Protein AF-A0A9D5EM36-F1 (afdb_monomer)

Sequence (100 aa):
MARRPPKNRLSELTPEQQAEAQRIQTALLATAADDIREHAELLASKDDSNTFGATEFTVRDIVHHIGAKAVQTALEGRKKTRLANVTGSEVADSMGFGSI

Foldseek 3Di:
DDPDPDPPPVVDDDPVSVVLVVQLVVQLCVVLVVLVVVLVVLCVPDDPVPCDDPSVVVNVVSVVVSVVSSVVSSVVVVVVVVVVVVVVVVVVVVPDPDDD

Structure (mmCIF, N/CA/C/O backbone):
data_AF-A0A9D5EM36-F1
#
_entry.id   AF-A0A9D5EM36-F1
#
loop_
_atom_site.group_PDB
_atom_site.id
_atom_site.type_symbol
_atom_site.label_atom_id
_atom_site.label_alt_id
_atom_site.label_comp_id
_atom_site.label_asym_id
_atom_site.label_entity_id
_atom_site.label_seq_id
_atom_site.pdbx_PDB_ins_code
_atom_site.Cartn_x
_atom_site.Cartn_y
_atom_site.Cartn_z
_atom_site.occupancy
_atom_site.B_iso_or_equiv
_atom_site.auth_seq_id
_atom_site.auth_comp_id
_atom_site.auth_asym_id
_atom_site.auth_atom_id
_atom_site.pdbx_PDB_model_num
ATOM 1 N N . MET A 1 1 ? -8.109 32.646 -9.143 1.00 44.47 1 MET A N 1
ATOM 2 C CA . MET A 1 1 ? -7.189 31.665 -8.524 1.00 44.47 1 MET A CA 1
ATOM 3 C C . MET A 1 1 ? -7.904 31.003 -7.353 1.00 44.47 1 MET A C 1
ATOM 5 O O . MET A 1 1 ? -8.109 31.655 -6.338 1.00 44.47 1 MET A O 1
ATOM 9 N N . ALA A 1 2 ? -8.382 29.764 -7.505 1.00 51.81 2 ALA A N 1
ATOM 10 C CA . ALA A 1 2 ? -9.043 29.049 -6.412 1.00 51.81 2 ALA A CA 1
ATOM 11 C C . ALA A 1 2 ? -7.997 28.626 -5.370 1.00 51.81 2 ALA A C 1
ATOM 13 O O . ALA A 1 2 ? -6.984 28.017 -5.718 1.00 51.81 2 ALA A O 1
ATOM 14 N N . ARG A 1 3 ? -8.221 28.973 -4.096 1.00 57.91 3 ARG A N 1
ATOM 15 C CA . ARG A 1 3 ? -7.388 28.522 -2.975 1.00 57.91 3 ARG A CA 1
ATOM 16 C C . ARG A 1 3 ? -7.377 26.992 -2.961 1.00 57.91 3 ARG A C 1
ATOM 18 O O . ARG A 1 3 ? -8.408 26.371 -2.722 1.00 57.91 3 ARG A O 1
ATOM 25 N N . ARG A 1 4 ? -6.213 26.388 -3.214 1.00 59.69 4 ARG A N 1
ATOM 26 C CA . ARG A 1 4 ? -5.985 24.958 -2.977 1.00 59.69 4 ARG A CA 1
ATOM 27 C C . ARG A 1 4 ? -6.325 24.686 -1.504 1.00 59.69 4 ARG A C 1
ATOM 29 O O . ARG A 1 4 ? -5.742 25.355 -0.650 1.00 59.69 4 ARG A O 1
ATOM 36 N N . PRO A 1 5 ? -7.259 23.775 -1.182 1.00 52.06 5 PRO A N 1
ATOM 37 C CA . PRO A 1 5 ? -7.551 23.459 0.210 1.00 52.06 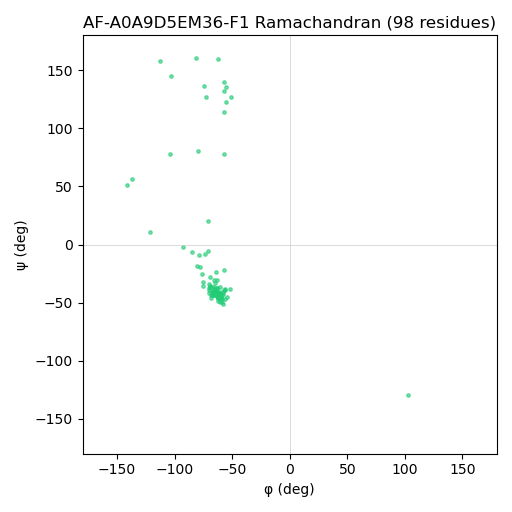5 PRO A CA 1
ATOM 38 C C . PRO A 1 5 ? -6.257 22.984 0.894 1.00 52.06 5 PRO A C 1
ATOM 40 O O . PRO A 1 5 ? -5.459 22.289 0.249 1.00 52.06 5 PRO A O 1
ATOM 43 N N . PRO A 1 6 ? -6.000 23.389 2.152 1.00 52.16 6 PRO A N 1
ATOM 44 C CA . PRO A 1 6 ? -4.756 23.073 2.840 1.00 52.16 6 PRO A CA 1
ATOM 45 C C . PRO A 1 6 ? -4.528 21.560 2.848 1.00 52.16 6 PRO A C 1
ATOM 47 O O . PRO A 1 6 ? -5.436 20.769 3.104 1.00 52.16 6 PRO A O 1
ATOM 50 N N . LYS A 1 7 ? -3.288 21.164 2.550 1.00 54.62 7 LYS A N 1
ATOM 51 C CA . LYS A 1 7 ? -2.838 19.779 2.336 1.00 54.62 7 LYS A CA 1
ATOM 52 C C . LYS A 1 7 ? -2.803 18.941 3.631 1.00 54.62 7 LYS A C 1
ATOM 54 O O . LYS A 1 7 ? -2.098 17.944 3.668 1.00 54.62 7 LYS A O 1
ATOM 59 N N . ASN A 1 8 ? -3.531 19.342 4.679 1.00 52.53 8 ASN A N 1
ATOM 60 C CA . ASN A 1 8 ? -3.385 18.784 6.022 1.00 52.53 8 ASN A CA 1
ATOM 61 C C . ASN A 1 8 ? -4.718 18.600 6.777 1.00 52.53 8 ASN A C 1
ATOM 63 O O . ASN A 1 8 ? -4.865 19.009 7.923 1.00 52.53 8 ASN A O 1
ATOM 67 N N . ARG A 1 9 ? -5.704 17.938 6.154 1.00 52.03 9 ARG A N 1
ATOM 68 C CA . ARG A 1 9 ? -6.891 17.428 6.882 1.00 52.03 9 ARG A CA 1
ATOM 69 C C . ARG A 1 9 ? -6.583 16.232 7.800 1.00 52.03 9 ARG A C 1
ATOM 71 O O . ARG A 1 9 ? -7.465 15.790 8.517 1.00 52.03 9 ARG A O 1
ATOM 78 N N . LEU A 1 10 ? -5.356 15.708 7.763 1.00 54.91 10 LEU A N 1
ATOM 79 C CA . LEU A 1 10 ? -4.879 14.632 8.642 1.00 54.91 10 LEU A CA 1
ATOM 80 C C . LEU A 1 10 ? -4.360 15.153 9.996 1.00 54.91 10 LEU A C 1
ATOM 82 O O . LEU A 1 10 ? -4.040 14.349 10.861 1.00 54.91 10 LEU A O 1
ATOM 86 N N . SER A 1 11 ? -4.260 16.475 10.183 1.00 55.91 11 SER A N 1
ATOM 87 C CA . SER A 1 11 ? -3.636 17.084 11.373 1.00 55.91 11 SER A CA 1
ATOM 88 C C . SER A 1 11 ? -4.473 17.003 12.648 1.00 55.91 11 SER A C 1
ATOM 90 O O . SER A 1 11 ? -3.979 17.376 13.704 1.00 55.91 11 SER A O 1
ATOM 92 N N . GLU A 1 12 ? -5.727 16.561 12.566 1.00 73.12 12 GLU A N 1
ATOM 93 C CA . GLU A 1 12 ? -6.653 16.547 13.702 1.00 73.12 12 GLU A CA 1
ATOM 94 C C . GLU A 1 12 ? -7.429 15.225 13.739 1.00 73.12 12 GLU A C 1
ATOM 96 O O . GLU A 1 12 ? -8.655 15.197 13.678 1.00 73.12 12 GLU A O 1
ATOM 101 N N . LEU A 1 13 ? -6.712 14.098 13.778 1.00 83.44 13 LEU A N 1
ATOM 102 C CA . LEU A 1 13 ? -7.340 12.828 14.145 1.00 83.44 13 LEU A CA 1
ATOM 103 C C . LEU A 1 13 ? -7.600 12.816 15.655 1.00 83.44 13 LEU A C 1
ATOM 105 O O . LEU A 1 13 ? -6.728 13.197 16.440 1.00 83.44 13 LEU A O 1
ATOM 109 N N . THR A 1 14 ? -8.783 12.355 16.073 1.00 89.94 14 THR A N 1
ATOM 110 C CA . THR A 1 14 ? -9.024 12.055 17.495 1.00 89.94 14 THR A CA 1
ATOM 111 C C . THR A 1 14 ? -8.079 10.938 17.959 1.00 89.94 14 THR A C 1
ATOM 113 O O . THR A 1 14 ? -7.585 10.173 17.121 1.00 89.94 14 THR A O 1
ATOM 116 N N . PRO A 1 15 ? -7.830 10.779 19.271 1.00 90.00 15 PRO A N 1
ATOM 117 C CA . PRO A 1 15 ? -6.999 9.684 19.777 1.00 90.00 15 PRO A CA 1
ATOM 118 C C . PRO A 1 15 ? -7.434 8.300 19.266 1.00 90.00 15 PRO A C 1
ATOM 120 O O . PRO A 1 15 ? -6.598 7.477 18.896 1.00 90.00 15 PRO A O 1
ATOM 123 N N . GLU A 1 16 ? -8.740 8.063 19.154 1.00 87.69 16 GLU A N 1
ATOM 124 C CA . GLU A 1 16 ? -9.315 6.814 18.651 1.00 87.69 16 GLU A CA 1
ATOM 125 C C . GLU A 1 16 ? -9.069 6.646 17.149 1.00 87.69 16 GLU A C 1
ATOM 127 O O . GLU A 1 16 ? -8.717 5.559 16.689 1.00 87.69 16 GLU A O 1
ATOM 132 N N . GLN A 1 17 ? -9.212 7.722 16.371 1.00 88.69 17 GLN A N 1
ATOM 133 C CA . GLN A 1 17 ? -8.908 7.706 14.940 1.00 88.69 17 GLN A CA 1
ATOM 134 C C . GLN 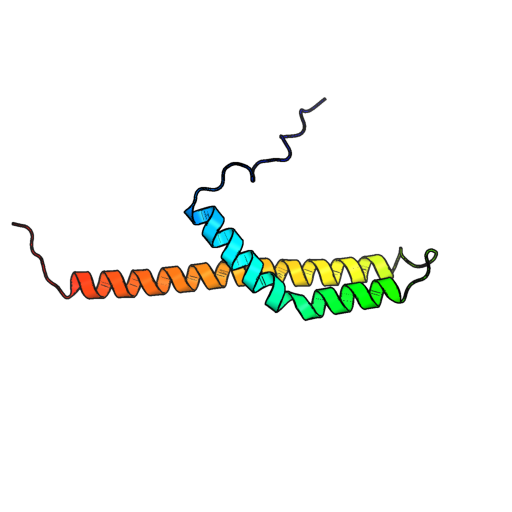A 1 17 ? -7.414 7.484 14.686 1.00 88.69 17 GLN A C 1
ATOM 136 O O . GLN A 1 17 ? -7.056 6.782 13.743 1.00 88.69 17 GLN A O 1
ATOM 141 N N . GLN A 1 18 ? -6.548 8.038 15.536 1.00 91.94 18 GLN A N 1
ATOM 142 C CA . GLN A 1 18 ? -5.106 7.832 15.468 1.00 91.94 18 GLN A CA 1
ATOM 143 C C . GLN A 1 18 ? -4.735 6.377 15.787 1.00 91.94 18 GLN A C 1
ATOM 145 O O . GLN A 1 18 ? -3.933 5.779 15.070 1.00 91.94 18 GLN A O 1
ATOM 150 N N . ALA A 1 19 ? -5.343 5.787 16.820 1.00 90.81 19 ALA A N 1
ATOM 151 C CA . ALA A 1 19 ? -5.151 4.379 17.162 1.00 90.81 19 ALA A CA 1
ATOM 152 C C . ALA A 1 19 ? -5.625 3.449 16.031 1.00 90.81 19 ALA A C 1
ATOM 154 O O . ALA A 1 19 ? -4.933 2.499 15.660 1.00 90.81 19 ALA A O 1
ATOM 155 N N . GLU A 1 20 ? -6.771 3.755 15.421 1.00 90.31 20 GLU A N 1
ATOM 156 C CA . GLU A 1 20 ? -7.283 3.004 14.275 1.00 90.31 20 GLU A CA 1
ATOM 157 C C . GLU A 1 20 ? -6.391 3.163 13.036 1.00 90.31 20 GLU A C 1
ATOM 159 O O . GLU A 1 20 ? -6.121 2.181 12.343 1.00 90.31 20 GLU A O 1
ATOM 164 N N . ALA A 1 21 ? -5.873 4.366 12.774 1.00 92.94 21 ALA A N 1
ATOM 165 C CA . ALA A 1 21 ? -4.926 4.604 11.689 1.00 92.94 21 ALA A CA 1
ATOM 166 C C . ALA A 1 21 ? -3.639 3.784 11.869 1.00 92.94 21 ALA A C 1
ATOM 168 O O . ALA A 1 21 ? -3.176 3.169 10.909 1.00 92.94 21 ALA A O 1
ATOM 169 N N . GLN A 1 22 ? -3.102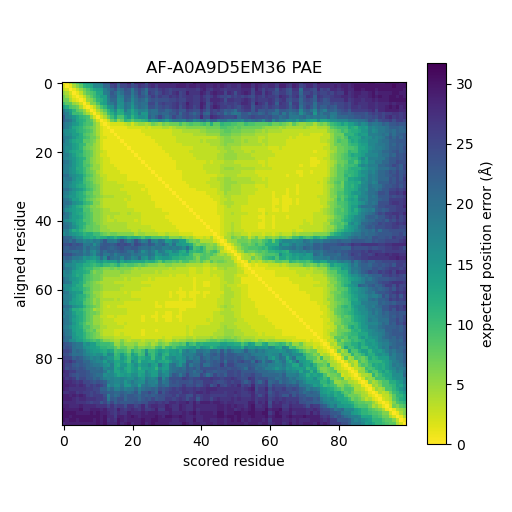 3.707 13.092 1.00 93.94 22 GLN A N 1
ATOM 170 C CA . GLN A 1 22 ? -1.941 2.867 13.411 1.00 93.94 22 GLN A CA 1
ATOM 171 C C . GLN A 1 22 ? -2.244 1.382 13.192 1.00 93.94 22 GLN A C 1
ATOM 173 O O . GLN A 1 22 ? -1.478 0.691 12.524 1.00 93.94 22 GLN A O 1
ATOM 178 N N . ARG A 1 23 ? -3.395 0.894 13.672 1.00 94.12 23 ARG A N 1
ATOM 179 C CA . ARG A 1 23 ? -3.820 -0.497 13.455 1.00 94.12 23 ARG A CA 1
ATOM 180 C C . ARG A 1 23 ? -3.928 -0.829 11.964 1.00 94.12 23 ARG A C 1
ATOM 182 O O . ARG A 1 23 ? -3.437 -1.873 11.533 1.00 94.12 23 ARG A O 1
ATOM 189 N N . ILE A 1 24 ? -4.569 0.046 11.182 1.00 94.44 24 ILE A N 1
ATOM 190 C CA . ILE A 1 24 ? -4.702 -0.116 9.728 1.00 94.44 24 ILE A CA 1
ATOM 191 C C . ILE A 1 24 ? -3.323 -0.120 9.073 1.00 94.44 24 ILE A C 1
ATOM 193 O O . ILE A 1 24 ? -3.058 -1.000 8.262 1.00 94.44 24 ILE A O 1
ATOM 197 N N . GLN A 1 25 ? -2.440 0.813 9.436 1.00 95.38 25 GLN A N 1
ATOM 198 C CA . GLN A 1 25 ? -1.089 0.894 8.885 1.00 95.38 25 GLN A CA 1
ATOM 199 C C . GLN A 1 25 ? -0.303 -0.398 9.131 1.00 95.38 25 GLN A C 1
ATOM 201 O O . GLN A 1 25 ? 0.254 -0.954 8.188 1.00 95.38 25 GLN A O 1
ATOM 206 N N . THR A 1 26 ? -0.281 -0.900 10.369 1.00 96.00 26 THR A N 1
ATOM 207 C CA . THR A 1 26 ? 0.438 -2.135 10.713 1.00 96.0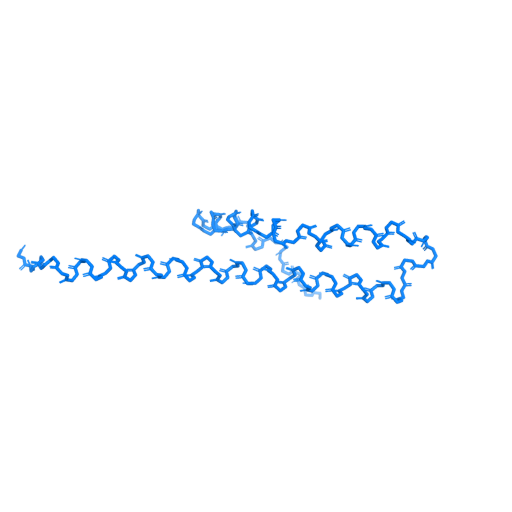0 26 THR A CA 1
ATOM 208 C C . THR A 1 26 ? -0.079 -3.330 9.913 1.00 96.00 26 THR A C 1
ATOM 210 O O . THR A 1 26 ? 0.714 -4.079 9.346 1.00 96.00 26 THR A O 1
ATOM 213 N N . ALA A 1 27 ? -1.400 -3.499 9.823 1.00 94.06 27 ALA A N 1
ATOM 214 C CA . ALA A 1 27 ? -1.996 -4.601 9.070 1.00 94.06 27 ALA A CA 1
ATOM 215 C C . ALA A 1 27 ? -1.799 -4.453 7.548 1.00 94.06 27 ALA A C 1
ATOM 217 O O . ALA A 1 27 ? -1.539 -5.438 6.854 1.00 94.06 27 ALA A O 1
ATOM 218 N N . LEU A 1 28 ? -1.861 -3.228 7.023 1.00 95.31 28 LEU A N 1
ATOM 219 C CA . LEU A 1 28 ? -1.631 -2.961 5.607 1.00 95.31 28 LEU A CA 1
ATOM 220 C C . LEU A 1 28 ? -0.185 -3.260 5.205 1.00 95.31 28 LEU A C 1
ATOM 222 O O . LEU A 1 28 ? 0.029 -3.895 4.181 1.00 95.31 28 LEU A O 1
ATOM 226 N N . LEU A 1 29 ? 0.802 -2.865 6.015 1.00 94.62 29 LEU A N 1
ATOM 227 C CA . LEU A 1 29 ? 2.211 -3.170 5.738 1.00 94.62 29 LEU A CA 1
ATOM 228 C C . LEU A 1 29 ? 2.458 -4.678 5.621 1.00 94.62 29 LEU A C 1
ATOM 230 O O . LEU A 1 29 ? 3.179 -5.105 4.725 1.00 94.62 29 LEU A O 1
ATOM 234 N N . ALA A 1 30 ? 1.833 -5.483 6.484 1.00 94.19 30 ALA A N 1
ATOM 235 C CA . ALA A 1 30 ? 1.951 -6.936 6.419 1.00 94.19 30 ALA A CA 1
ATOM 236 C C . ALA A 1 30 ? 1.273 -7.521 5.167 1.00 94.19 30 ALA A C 1
ATOM 238 O O . ALA A 1 30 ? 1.856 -8.347 4.474 1.00 94.19 30 ALA A O 1
ATOM 239 N N . THR A 1 31 ? 0.051 -7.083 4.852 1.00 94.31 31 THR A N 1
ATOM 240 C CA . THR A 1 31 ? -0.737 -7.633 3.730 1.00 94.31 31 THR A CA 1
ATOM 241 C C . THR A 1 31 ? -0.268 -7.159 2.351 1.00 94.31 31 THR A C 1
ATOM 243 O O . THR A 1 31 ? -0.473 -7.858 1.355 1.00 94.31 31 THR A O 1
ATOM 246 N N . ALA A 1 32 ? 0.367 -5.988 2.276 1.00 97.06 32 ALA A N 1
ATOM 247 C CA . ALA A 1 32 ? 0.916 -5.410 1.051 1.00 97.06 32 ALA A CA 1
ATOM 248 C C . ALA A 1 32 ? 2.397 -5.755 0.819 1.00 97.06 32 ALA A C 1
ATOM 250 O O . ALA A 1 32 ? 2.948 -5.342 -0.197 1.00 97.06 32 ALA A O 1
ATOM 251 N N . ALA A 1 33 ? 3.054 -6.488 1.728 1.00 97.00 33 ALA A N 1
ATOM 252 C CA . ALA A 1 33 ? 4.494 -6.749 1.660 1.00 97.00 33 ALA A CA 1
ATOM 253 C C . ALA A 1 33 ? 4.931 -7.372 0.322 1.00 97.00 33 ALA A C 1
ATOM 255 O O . ALA A 1 33 ? 5.896 -6.907 -0.285 1.00 97.00 33 ALA A O 1
ATOM 256 N N . ASP A 1 34 ? 4.188 -8.369 -0.166 1.00 97.38 34 ASP A N 1
ATOM 257 C CA . ASP A 1 34 ? 4.480 -9.019 -1.448 1.00 97.38 34 ASP A CA 1
ATOM 258 C C . ASP A 1 34 ? 4.271 -8.086 -2.644 1.00 97.38 34 ASP A C 1
ATOM 260 O O . ASP A 1 34 ? 5.118 -8.055 -3.533 1.00 97.38 34 ASP A O 1
ATOM 264 N N . ASP A 1 35 ? 3.210 -7.272 -2.638 1.00 97.19 35 ASP A N 1
ATOM 265 C CA . ASP A 1 35 ? 2.950 -6.310 -3.717 1.00 97.19 35 ASP A CA 1
ATOM 266 C C . ASP A 1 35 ? 4.043 -5.236 -3.765 1.00 97.19 35 ASP A C 1
ATOM 268 O O . ASP A 1 35 ? 4.482 -4.826 -4.833 1.00 97.19 35 ASP A O 1
ATOM 272 N N . ILE A 1 36 ? 4.497 -4.768 -2.597 1.00 96.81 36 ILE A N 1
ATOM 273 C CA . ILE A 1 36 ? 5.578 -3.782 -2.487 1.00 96.81 36 ILE A CA 1
ATOM 274 C C . ILE A 1 36 ? 6.886 -4.378 -3.010 1.00 96.81 36 ILE A C 1
ATOM 276 O O . ILE A 1 36 ? 7.630 -3.694 -3.714 1.00 96.81 36 ILE A O 1
ATOM 280 N N . ARG A 1 37 ? 7.162 -5.650 -2.694 1.00 97.19 37 ARG A N 1
ATOM 281 C CA . ARG A 1 37 ? 8.326 -6.366 -3.220 1.00 97.19 37 ARG A CA 1
ATOM 282 C C . ARG A 1 37 ? 8.248 -6.496 -4.742 1.00 97.19 37 ARG A C 1
ATOM 284 O O . ARG A 1 37 ? 9.207 -6.128 -5.413 1.00 97.19 37 ARG A O 1
ATOM 291 N N . GLU A 1 38 ? 7.114 -6.935 -5.281 1.00 95.81 38 GLU A N 1
ATOM 292 C CA . GLU A 1 38 ? 6.881 -7.025 -6.729 1.00 95.81 38 GLU A CA 1
ATOM 293 C C . GLU A 1 38 ? 7.053 -5.662 -7.411 1.00 95.81 38 GLU A C 1
ATOM 295 O O . GLU A 1 38 ? 7.716 -5.552 -8.441 1.00 95.81 38 GLU A O 1
ATOM 300 N N . HIS A 1 39 ? 6.527 -4.597 -6.803 1.00 94.50 39 HIS A N 1
ATOM 301 C CA . HIS A 1 39 ? 6.685 -3.233 -7.296 1.00 94.50 39 HIS A CA 1
ATOM 302 C C . HIS A 1 39 ? 8.157 -2.816 -7.383 1.00 94.50 39 HIS A C 1
ATOM 304 O O . HIS A 1 39 ? 8.590 -2.229 -8.376 1.00 94.50 39 HIS A O 1
ATOM 310 N N . ALA A 1 40 ? 8.932 -3.116 -6.339 1.00 95.25 40 ALA A N 1
ATOM 311 C CA . ALA A 1 40 ? 10.350 -2.795 -6.279 1.00 95.25 40 ALA A CA 1
ATOM 312 C C . ALA A 1 40 ? 11.159 -3.602 -7.304 1.00 95.25 40 ALA A C 1
ATOM 314 O O . ALA A 1 40 ? 11.993 -3.032 -8.004 1.00 95.25 40 ALA A O 1
ATOM 315 N N . GLU A 1 41 ? 10.886 -4.903 -7.434 1.00 94.88 41 GLU A N 1
ATOM 316 C CA . GLU A 1 41 ? 11.514 -5.784 -8.425 1.00 94.88 41 GLU A CA 1
ATOM 317 C C . GLU A 1 41 ? 11.198 -5.330 -9.858 1.00 94.88 41 GLU A C 1
ATOM 319 O O . GLU A 1 41 ? 12.100 -5.244 -10.695 1.00 94.88 41 GLU A O 1
ATOM 324 N N . LEU A 1 42 ? 9.941 -4.960 -10.132 1.00 92.44 42 LEU A N 1
ATOM 325 C CA . LEU A 1 42 ? 9.520 -4.424 -11.424 1.00 92.44 42 LEU A CA 1
ATOM 326 C C . LEU A 1 42 ? 10.322 -3.176 -11.786 1.00 92.44 42 LEU A C 1
ATOM 328 O O . LEU A 1 42 ? 10.868 -3.116 -12.887 1.00 92.44 42 LEU A O 1
ATOM 332 N N . LEU A 1 43 ? 10.410 -2.203 -10.878 1.00 91.31 43 LEU A N 1
ATOM 333 C CA . LEU A 1 43 ? 11.134 -0.956 -11.125 1.00 91.31 43 LEU A CA 1
ATOM 334 C C . LEU A 1 43 ? 12.643 -1.183 -11.259 1.00 91.31 43 LEU A C 1
ATOM 336 O O . LEU A 1 43 ? 13.256 -0.623 -12.162 1.00 91.31 43 LEU A O 1
ATOM 340 N N . ALA A 1 44 ? 13.231 -2.050 -10.432 1.00 92.19 44 ALA A N 1
ATOM 341 C CA . ALA A 1 44 ? 14.647 -2.406 -10.526 1.00 92.19 44 ALA A CA 1
ATOM 342 C C . ALA A 1 44 ? 14.999 -3.133 -11.837 1.00 92.19 44 ALA A C 1
ATOM 344 O O . ALA A 1 44 ? 16.150 -3.106 -12.266 1.00 92.19 44 ALA A O 1
ATOM 345 N N . SER A 1 45 ? 14.020 -3.779 -12.482 1.00 89.44 45 SER A N 1
ATOM 346 C CA . SER A 1 45 ? 14.210 -4.467 -13.765 1.00 89.44 45 SER A CA 1
ATOM 347 C C . SER A 1 45 ? 14.234 -3.540 -14.986 1.00 89.44 45 SER A C 1
ATOM 349 O O . SER A 1 45 ? 14.489 -4.021 -16.092 1.00 89.44 45 SER A O 1
ATOM 351 N N . LYS A 1 46 ? 13.910 -2.247 -14.834 1.00 86.31 46 LYS A N 1
ATOM 352 C CA . LYS A 1 46 ? 13.843 -1.293 -15.952 1.00 86.31 46 LYS A CA 1
ATOM 353 C C . LYS A 1 46 ? 15.066 -0.390 -15.992 1.00 86.31 46 LYS A C 1
ATOM 355 O O . LYS A 1 46 ? 15.603 0.004 -14.964 1.00 86.31 46 LYS A O 1
ATOM 360 N N . ASP A 1 47 ? 15.480 -0.062 -17.210 1.00 75.81 47 ASP A N 1
ATOM 361 C CA . ASP A 1 47 ? 16.389 1.048 -17.476 1.00 75.81 47 ASP A CA 1
ATOM 362 C C . ASP A 1 47 ? 15.619 2.383 -17.498 1.00 75.81 47 ASP A C 1
ATOM 364 O O . ASP A 1 47 ? 14.404 2.409 -17.715 1.00 75.81 47 ASP A O 1
ATOM 368 N N . ASP A 1 48 ? 16.333 3.500 -17.322 1.00 68.00 48 ASP A N 1
ATOM 369 C CA . ASP A 1 48 ? 15.748 4.851 -17.304 1.00 68.00 48 ASP A CA 1
ATOM 370 C C . ASP A 1 48 ? 14.967 5.201 -18.589 1.00 68.00 48 ASP A C 1
ATOM 372 O O . ASP A 1 48 ? 14.085 6.063 -18.567 1.00 68.00 48 ASP A O 1
ATOM 376 N N . SER A 1 49 ? 15.255 4.524 -19.708 1.00 69.50 49 SER A N 1
ATOM 377 C CA . SER A 1 49 ? 14.574 4.695 -20.998 1.00 69.50 49 SER A CA 1
ATOM 378 C C . SER A 1 49 ? 13.232 3.957 -21.121 1.00 69.50 49 SER A C 1
ATOM 380 O O . SER A 1 49 ? 12.428 4.340 -21.970 1.00 69.50 49 SER A O 1
ATOM 382 N N . ASN A 1 50 ? 12.959 2.953 -20.279 1.00 66.88 50 ASN A N 1
ATOM 383 C CA . ASN A 1 50 ? 11.769 2.086 -20.330 1.00 66.88 50 ASN A CA 1
ATOM 384 C C . ASN A 1 50 ? 10.920 2.119 -19.041 1.00 66.88 50 ASN A C 1
ATOM 386 O O . ASN A 1 50 ? 9.999 1.310 -18.857 1.00 66.88 50 ASN A O 1
ATOM 390 N N . THR A 1 51 ? 11.209 3.058 -18.139 1.00 67.00 51 THR A N 1
ATOM 391 C CA . THR A 1 51 ? 10.452 3.277 -16.894 1.00 67.00 51 THR A CA 1
ATOM 392 C C . THR A 1 51 ? 9.001 3.690 -17.153 1.00 67.00 51 THR A C 1
ATOM 394 O O . THR A 1 51 ? 8.106 3.351 -16.379 1.00 67.00 51 THR A O 1
ATOM 397 N N . PHE A 1 52 ? 8.744 4.385 -18.263 1.00 71.25 52 PHE A N 1
ATOM 398 C CA . PHE A 1 52 ? 7.423 4.899 -18.629 1.00 71.25 52 PHE A CA 1
ATOM 399 C C . PHE A 1 52 ? 6.863 4.191 -19.870 1.00 71.25 52 PHE A C 1
ATOM 401 O O . PHE A 1 52 ? 7.601 3.601 -20.655 1.00 71.25 52 PHE A O 1
ATOM 408 N N . GLY A 1 53 ? 5.539 4.223 -20.046 1.00 82.56 53 GLY A N 1
ATOM 409 C CA . GLY A 1 53 ? 4.838 3.443 -21.072 1.00 82.56 53 GLY A CA 1
ATOM 410 C C . GLY A 1 53 ? 4.148 2.222 -20.466 1.00 82.56 53 GLY A C 1
ATOM 411 O O . GLY A 1 53 ? 3.427 2.353 -19.482 1.00 82.56 53 GLY A O 1
ATOM 412 N 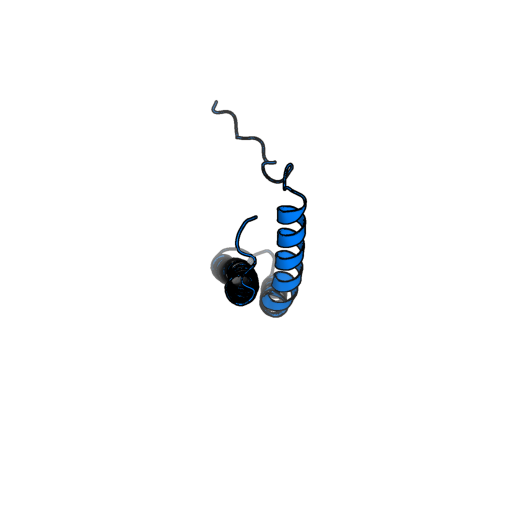N . ALA A 1 54 ? 4.355 1.029 -21.028 1.00 83.06 54 ALA A N 1
ATOM 413 C CA . ALA A 1 54 ? 3.706 -0.196 -20.540 1.00 83.06 54 ALA A CA 1
ATOM 414 C C . ALA A 1 54 ? 3.988 -0.468 -19.048 1.00 83.06 54 ALA A C 1
ATOM 416 O O . ALA A 1 54 ? 3.075 -0.823 -18.305 1.00 83.06 54 ALA A O 1
ATOM 417 N N . THR A 1 55 ? 5.221 -0.211 -18.598 1.00 87.75 55 THR A N 1
ATOM 418 C CA . THR A 1 55 ? 5.639 -0.337 -17.193 1.00 87.75 55 THR A CA 1
ATOM 419 C C . THR A 1 55 ? 4.775 0.508 -16.249 1.00 87.75 55 THR A C 1
ATOM 421 O O . THR A 1 55 ? 4.440 0.054 -15.157 1.00 87.75 55 THR A O 1
ATOM 424 N N . GLU A 1 56 ? 4.364 1.713 -16.659 1.00 89.94 56 GLU A N 1
ATOM 425 C CA . GLU A 1 56 ? 3.562 2.610 -15.818 1.00 89.94 56 GLU A CA 1
ATOM 426 C C . GLU A 1 56 ? 2.191 2.006 -15.489 1.00 89.94 56 GLU A C 1
ATOM 428 O O . GLU A 1 56 ? 1.697 2.154 -14.371 1.00 89.94 56 GLU A O 1
ATOM 433 N N . PHE A 1 57 ? 1.574 1.306 -16.442 1.00 91.44 57 PHE A N 1
ATOM 434 C CA . PHE A 1 57 ? 0.290 0.650 -16.209 1.00 91.44 57 PHE A CA 1
ATOM 435 C C . PHE A 1 57 ? 0.429 -0.491 -15.203 1.00 91.44 57 PHE A C 1
ATOM 437 O O . PHE A 1 57 ? -0.355 -0.557 -14.264 1.00 91.44 57 PHE A O 1
ATOM 444 N N . THR A 1 58 ? 1.490 -1.296 -15.303 1.00 92.81 58 THR A N 1
ATOM 445 C CA . THR A 1 58 ? 1.774 -2.348 -14.316 1.00 92.81 58 THR A CA 1
ATOM 446 C C . THR A 1 58 ? 2.039 -1.768 -12.922 1.00 92.81 58 THR A C 1
ATOM 448 O O . THR A 1 58 ? 1.493 -2.247 -11.933 1.00 92.81 58 THR A O 1
ATOM 451 N N . VAL A 1 59 ? 2.808 -0.678 -12.832 1.00 93.62 59 VAL A N 1
ATOM 452 C CA . VAL A 1 59 ? 3.021 0.076 -11.582 1.00 93.62 59 VAL A CA 1
ATOM 453 C C . VAL A 1 59 ? 1.682 0.524 -10.985 1.00 93.62 59 VAL A C 1
ATOM 455 O O . VAL A 1 59 ? 1.445 0.339 -9.789 1.00 93.62 59 VAL A O 1
ATOM 458 N N . ARG A 1 60 ? 0.785 1.087 -11.804 1.00 94.69 60 ARG A N 1
ATOM 459 C CA . ARG A 1 60 ? -0.549 1.523 -11.362 1.00 94.69 60 ARG A CA 1
ATOM 460 C C . ARG A 1 60 ? -1.406 0.354 -10.892 1.00 94.69 60 ARG A C 1
ATOM 462 O O . ARG A 1 60 ? -2.095 0.506 -9.888 1.00 94.69 60 ARG A O 1
ATOM 469 N N . ASP A 1 61 ? -1.368 -0.784 -11.572 1.00 96.31 61 ASP A N 1
ATOM 470 C CA . ASP A 1 61 ? -2.138 -1.969 -11.188 1.00 96.31 61 ASP A CA 1
ATOM 471 C C . ASP A 1 61 ? -1.708 -2.484 -9.811 1.00 96.31 61 ASP A C 1
ATOM 473 O O . ASP A 1 61 ? -2.555 -2.698 -8.940 1.00 96.31 61 ASP A O 1
ATOM 477 N N . ILE A 1 62 ? -0.396 -2.558 -9.562 1.00 96.50 62 ILE A N 1
ATOM 478 C CA . ILE A 1 62 ? 0.148 -2.940 -8.252 1.00 96.50 62 ILE A CA 1
ATOM 479 C C . ILE A 1 62 ? -0.300 -1.948 -7.166 1.00 96.50 62 ILE A C 1
ATOM 481 O O . ILE A 1 62 ? -0.768 -2.349 -6.099 1.00 96.50 62 ILE A O 1
ATOM 485 N N . VAL A 1 63 ? -0.235 -0.639 -7.432 1.00 96.88 63 VAL A N 1
ATOM 486 C CA . VAL A 1 63 ? -0.689 0.388 -6.474 1.00 96.88 63 VAL A CA 1
ATOM 487 C C . VAL A 1 63 ? -2.192 0.289 -6.200 1.00 96.88 63 VAL A C 1
ATOM 489 O O . VAL A 1 63 ? -2.616 0.433 -5.051 1.00 96.88 63 VAL A O 1
ATOM 492 N N . HIS A 1 64 ? -3.014 0.018 -7.216 1.00 97.75 64 HIS A N 1
ATOM 493 C CA . HIS A 1 64 ? -4.449 -0.196 -7.024 1.00 97.75 64 HIS A CA 1
ATOM 494 C C . HIS A 1 64 ? -4.735 -1.447 -6.195 1.00 97.75 64 HIS A C 1
ATOM 496 O O . HIS A 1 64 ? -5.628 -1.410 -5.345 1.00 97.75 64 HIS A O 1
ATOM 502 N N . HIS A 1 65 ? -3.968 -2.522 -6.382 1.00 97.38 65 HIS A N 1
ATOM 503 C CA . HIS A 1 65 ? -4.091 -3.731 -5.574 1.00 97.38 65 HIS A CA 1
ATOM 504 C C . HIS A 1 65 ? -3.787 -3.457 -4.092 1.00 97.38 65 HIS A C 1
ATOM 506 O O . HIS A 1 65 ? -4.592 -3.792 -3.218 1.00 97.38 65 HIS A O 1
ATOM 512 N N . ILE A 1 66 ? -2.704 -2.725 -3.807 1.00 97.56 66 ILE A N 1
ATOM 513 C CA . ILE A 1 66 ? -2.378 -2.252 -2.451 1.00 97.56 66 ILE A CA 1
ATOM 514 C C . ILE A 1 66 ? -3.518 -1.384 -1.891 1.00 97.56 66 ILE A C 1
ATOM 516 O O . ILE A 1 66 ? -3.933 -1.547 -0.741 1.00 97.56 66 ILE A O 1
ATOM 520 N N . GLY A 1 67 ? -4.076 -0.483 -2.706 1.00 96.12 67 GLY A N 1
ATOM 521 C CA . GLY A 1 67 ? -5.222 0.350 -2.332 1.00 96.12 67 GLY A CA 1
ATOM 522 C C . GLY A 1 67 ? -6.471 -0.463 -1.973 1.00 96.12 67 GLY A C 1
ATOM 523 O O . GLY A 1 67 ? -7.144 -0.160 -0.985 1.00 96.12 67 GLY A O 1
ATOM 524 N N . ALA A 1 68 ? -6.760 -1.533 -2.717 1.00 97.19 68 ALA A N 1
ATOM 525 C CA . ALA A 1 68 ? -7.857 -2.447 -2.414 1.00 97.19 68 ALA A CA 1
ATOM 526 C C . ALA A 1 68 ? -7.643 -3.158 -1.065 1.00 97.19 68 ALA A C 1
ATOM 528 O O . ALA A 1 68 ? -8.552 -3.175 -0.227 1.00 97.19 68 ALA A O 1
ATOM 529 N N . LYS A 1 69 ? -6.423 -3.648 -0.799 1.00 96.38 69 LYS A N 1
ATOM 530 C CA . LYS A 1 69 ? -6.046 -4.244 0.497 1.00 96.38 69 LYS A CA 1
ATOM 531 C C . LYS A 1 69 ? -6.182 -3.258 1.658 1.00 96.38 69 LYS A C 1
ATOM 533 O O . LYS A 1 69 ? -6.632 -3.645 2.740 1.00 96.38 69 LYS A O 1
ATOM 538 N N . ALA A 1 70 ? -5.868 -1.980 1.440 1.00 94.88 70 ALA A N 1
ATOM 539 C CA . ALA A 1 70 ? -6.041 -0.929 2.443 1.00 94.88 70 ALA A CA 1
ATO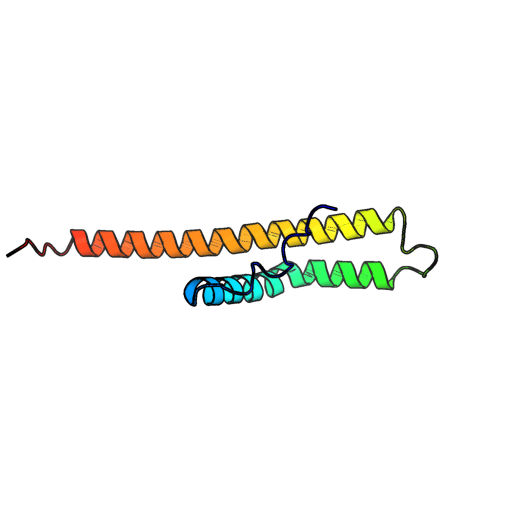M 540 C C . ALA A 1 70 ? -7.514 -0.754 2.840 1.00 94.88 70 ALA A C 1
ATOM 542 O O . ALA A 1 70 ? -7.843 -0.720 4.030 1.00 94.88 70 ALA A O 1
ATOM 543 N N . VAL A 1 71 ? -8.416 -0.701 1.854 1.00 95.00 71 VAL A N 1
ATOM 544 C CA . VAL A 1 71 ? -9.863 -0.610 2.101 1.00 95.00 71 VAL A CA 1
ATOM 545 C C . VAL A 1 71 ? -10.367 -1.855 2.829 1.00 95.00 71 VAL A C 1
ATOM 547 O O . VAL A 1 71 ? -11.101 -1.733 3.812 1.00 95.00 71 VAL A O 1
ATOM 550 N N . GLN A 1 72 ? -9.944 -3.046 2.403 1.00 93.44 72 GLN A N 1
ATOM 551 C CA . GLN A 1 72 ? -10.329 -4.299 3.051 1.00 93.44 72 GLN A CA 1
ATOM 552 C C . GLN A 1 72 ? -9.875 -4.351 4.520 1.00 93.44 72 GLN A C 1
ATOM 554 O O . GLN A 1 72 ? -10.696 -4.580 5.409 1.00 93.44 72 GLN A O 1
ATOM 559 N N . THR A 1 73 ? -8.607 -4.037 4.794 1.00 92.44 73 THR A N 1
ATOM 560 C CA . THR A 1 73 ? -8.022 -3.993 6.147 1.00 92.44 73 THR A CA 1
ATOM 561 C C . THR A 1 73 ? -8.772 -3.032 7.080 1.00 92.44 73 THR A C 1
ATOM 563 O O . THR A 1 73 ? -8.997 -3.313 8.267 1.00 92.44 73 THR A O 1
ATOM 566 N N . ALA A 1 74 ? -9.196 -1.881 6.552 1.00 91.31 74 ALA A N 1
ATOM 567 C CA . ALA A 1 74 ? -10.003 -0.922 7.297 1.00 91.31 74 ALA A CA 1
ATOM 568 C C . ALA A 1 74 ? -11.401 -1.479 7.627 1.00 91.31 74 ALA A C 1
ATOM 570 O O . ALA A 1 74 ? -11.906 -1.285 8.734 1.00 91.31 74 ALA A O 1
ATOM 571 N N . LEU A 1 75 ? -12.032 -2.198 6.694 1.00 91.94 75 LEU A N 1
ATOM 572 C CA . LEU A 1 75 ? -13.349 -2.805 6.908 1.00 91.94 75 LEU A CA 1
ATOM 573 C C . LEU A 1 75 ? -13.312 -3.972 7.903 1.00 91.94 75 LEU A C 1
ATOM 575 O O . LEU A 1 75 ? -14.234 -4.110 8.709 1.00 91.94 75 LEU A O 1
ATOM 579 N N . GLU A 1 76 ? -12.264 -4.792 7.883 1.00 86.69 76 GLU A N 1
ATOM 580 C CA . GLU A 1 76 ? -12.101 -5.929 8.798 1.00 86.69 76 GLU A CA 1
ATOM 581 C C . GLU A 1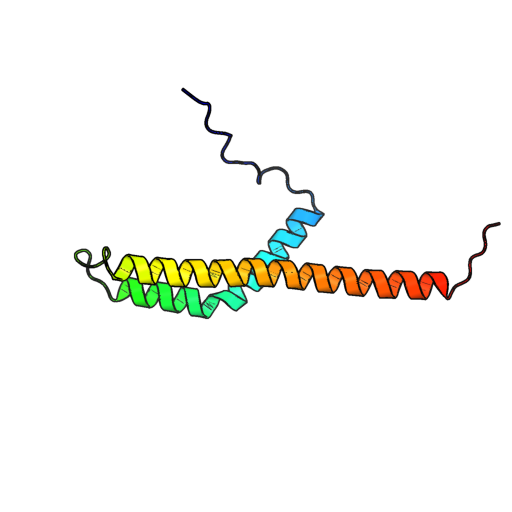 76 ? -12.013 -5.490 10.265 1.00 86.69 76 GLU A C 1
ATOM 583 O O . GLU A 1 76 ? -12.676 -6.074 11.127 1.00 86.69 76 GLU A O 1
ATOM 588 N N . GLY A 1 77 ? -11.292 -4.403 10.552 1.00 75.31 77 GLY A N 1
ATOM 589 C CA . GLY A 1 77 ? -11.253 -3.838 11.905 1.00 75.31 77 GLY A CA 1
ATOM 590 C C . GLY A 1 77 ? -12.616 -3.363 12.395 1.00 75.31 77 GLY A C 1
ATOM 591 O O . GLY A 1 77 ? -13.022 -3.691 13.506 1.00 75.31 77 GLY A O 1
ATOM 592 N N . ARG A 1 78 ? -13.381 -2.677 11.536 1.00 73.75 78 ARG A N 1
ATOM 593 C CA . ARG A 1 78 ? -14.738 -2.207 11.871 1.00 73.75 78 ARG A CA 1
ATOM 594 C C . ARG A 1 78 ? -15.704 -3.359 12.142 1.00 73.75 78 ARG A C 1
ATOM 596 O O . ARG A 1 78 ? -16.544 -3.253 13.035 1.00 73.75 78 ARG A O 1
ATOM 603 N N . LYS A 1 79 ? -15.593 -4.462 11.390 1.00 68.94 79 LYS A N 1
ATOM 604 C CA . LYS A 1 79 ? -16.386 -5.679 11.630 1.00 68.94 79 LYS A CA 1
ATOM 605 C C . LYS A 1 79 ? -16.062 -6.290 12.996 1.00 68.94 79 LYS A C 1
ATOM 607 O O . LYS A 1 79 ? -16.989 -6.647 13.718 1.00 68.94 79 LYS A O 1
ATOM 612 N N . LYS A 1 80 ? -14.781 -6.344 13.378 1.00 62.97 80 LYS A N 1
ATOM 613 C CA . LYS A 1 80 ? -14.345 -6.850 14.689 1.00 62.97 80 LYS A CA 1
ATOM 614 C C . LYS A 1 80 ? -14.868 -5.989 15.847 1.00 62.97 80 LYS A C 1
ATOM 616 O O . LYS A 1 80 ? -15.390 -6.542 16.810 1.00 62.97 80 LYS A O 1
ATOM 621 N N . THR A 1 81 ? -14.817 -4.661 15.723 1.00 62.22 81 THR A N 1
ATOM 622 C CA . THR A 1 81 ? -15.387 -3.741 16.726 1.00 62.22 81 THR A CA 1
ATOM 623 C C . THR A 1 81 ? -16.900 -3.909 16.861 1.00 62.22 81 THR A C 1
ATOM 625 O O . THR A 1 81 ? -17.421 -3.952 17.971 1.00 62.22 81 THR A O 1
ATOM 628 N N . ARG A 1 82 ? -17.625 -4.063 15.743 1.00 60.69 82 ARG A N 1
ATOM 629 C CA . ARG A 1 82 ? -19.077 -4.289 15.784 1.00 60.69 82 ARG A CA 1
ATOM 630 C C . ARG A 1 82 ? -19.432 -5.594 16.498 1.00 60.69 82 ARG A C 1
ATOM 632 O O . ARG A 1 82 ? -20.365 -5.588 17.288 1.00 60.69 82 ARG A O 1
ATOM 639 N N . LEU A 1 83 ? -18.694 -6.678 16.248 1.00 57.44 83 LEU A N 1
ATOM 640 C CA . LEU A 1 83 ? -18.964 -7.963 16.895 1.00 57.44 83 LEU A CA 1
ATOM 641 C C . LEU A 1 83 ? -18.748 -7.893 18.416 1.00 57.44 83 LEU A C 1
ATOM 643 O O . LEU A 1 83 ? -19.576 -8.404 19.156 1.00 57.44 83 LEU A O 1
ATOM 647 N N . ALA A 1 84 ? -17.686 -7.216 18.870 1.00 57.75 84 ALA A N 1
ATOM 648 C CA . ALA A 1 84 ? -17.397 -7.028 20.295 1.00 57.75 84 ALA A CA 1
ATOM 649 C C . ALA A 1 84 ? -18.458 -6.178 21.024 1.00 57.75 84 ALA A C 1
ATOM 651 O O . ALA A 1 84 ? -18.749 -6.416 22.192 1.00 57.75 84 ALA A O 1
ATOM 652 N N . ASN A 1 85 ? -19.060 -5.205 20.333 1.00 57.72 85 ASN A N 1
ATOM 653 C CA . ASN A 1 85 ? -20.115 -4.372 20.912 1.00 57.72 85 ASN A CA 1
ATOM 654 C C . ASN A 1 85 ? -21.462 -5.110 21.012 1.00 57.72 85 ASN A C 1
ATOM 656 O O . ASN A 1 85 ? -22.205 -4.865 21.957 1.00 57.72 85 ASN A O 1
ATOM 660 N N . VAL A 1 86 ? -21.764 -6.021 20.076 1.00 60.53 86 VAL A N 1
ATOM 661 C CA . VAL A 1 86 ? -22.993 -6.840 20.103 1.00 60.53 86 VAL A CA 1
ATOM 662 C C . VAL A 1 86 ? -22.968 -7.836 21.265 1.00 60.53 86 VAL A C 1
ATOM 664 O O . VAL A 1 86 ? -23.942 -7.932 22.007 1.00 60.53 86 VAL A O 1
ATOM 667 N N . THR A 1 87 ? -21.836 -8.506 21.500 1.00 60.22 87 THR A N 1
ATOM 668 C CA . THR A 1 87 ? -21.688 -9.393 22.666 1.00 60.22 87 THR A CA 1
ATOM 669 C C . THR A 1 87 ? -21.737 -8.636 23.990 1.00 60.22 87 THR A C 1
ATOM 671 O O . THR A 1 87 ? -22.214 -9.190 24.974 1.00 60.22 87 THR A O 1
ATOM 674 N N . GLY A 1 88 ? -21.298 -7.372 24.025 1.00 56.53 88 GLY A N 1
ATOM 675 C CA . GLY A 1 88 ? -21.417 -6.495 25.195 1.00 56.53 88 GLY A CA 1
ATOM 676 C C . GLY A 1 88 ? -22.856 -6.062 25.513 1.00 56.53 88 GLY A C 1
ATOM 677 O O . GLY A 1 88 ? -23.217 -5.967 26.684 1.00 56.53 88 GLY A O 1
ATOM 678 N N . SER A 1 89 ? -23.694 -5.832 24.497 1.00 55.59 89 SER A N 1
ATOM 679 C CA . SER A 1 89 ? -25.111 -5.492 24.702 1.00 55.59 89 SER A CA 1
ATOM 680 C C . SER A 1 89 ? -25.965 -6.698 25.096 1.00 55.59 89 SER A C 1
ATOM 682 O O . SER A 1 89 ? -26.847 -6.556 25.933 1.00 55.59 89 SER A O 1
ATOM 684 N N . GLU A 1 90 ? -25.677 -7.892 24.567 1.00 55.72 90 GLU A N 1
ATOM 685 C CA . GLU A 1 90 ? -26.417 -9.114 24.927 1.00 55.72 90 GLU A CA 1
ATOM 686 C C . GLU A 1 90 ? -26.167 -9.542 26.383 1.00 55.72 90 GLU A C 1
ATOM 688 O O . GLU A 1 90 ? -27.094 -9.973 27.070 1.00 55.72 90 GLU A O 1
ATOM 693 N N . VAL A 1 91 ? -24.941 -9.371 26.901 1.00 55.81 91 VAL A N 1
ATOM 694 C CA . VAL A 1 91 ? -24.669 -9.633 28.327 1.00 55.81 91 VAL A CA 1
ATOM 695 C C . VAL A 1 91 ? -25.328 -8.599 29.242 1.00 55.81 91 VAL A C 1
ATOM 697 O O . VAL A 1 91 ? -25.793 -8.976 30.316 1.00 55.81 91 VAL A O 1
ATOM 700 N N . ALA A 1 92 ? -25.438 -7.336 28.817 1.00 55.38 92 ALA A N 1
ATOM 701 C CA . ALA A 1 92 ? -26.122 -6.288 29.576 1.00 55.38 92 ALA A CA 1
ATOM 702 C C . ALA A 1 92 ? -27.648 -6.496 29.622 1.00 55.38 92 ALA A C 1
ATOM 704 O O . ALA A 1 92 ? -28.239 -6.341 30.686 1.00 55.38 92 ALA A O 1
ATOM 705 N N . ASP A 1 93 ? -28.268 -6.938 28.522 1.00 55.16 93 ASP A N 1
ATOM 706 C CA . ASP A 1 93 ? -29.695 -7.305 28.497 1.00 55.16 93 ASP A CA 1
ATOM 707 C C . ASP A 1 93 ? -29.990 -8.585 29.304 1.00 55.16 93 ASP A C 1
ATOM 709 O O . ASP A 1 93 ? -31.080 -8.740 29.855 1.00 55.16 93 ASP A O 1
ATOM 713 N N . SER A 1 94 ? -29.018 -9.499 29.435 1.00 53.53 94 SER A N 1
ATOM 714 C CA . SER A 1 94 ? -29.161 -10.709 30.264 1.00 53.53 94 SER A CA 1
ATOM 715 C C . SER A 1 94 ? -28.994 -10.460 31.772 1.00 53.53 94 SER A C 1
ATOM 717 O O . SER A 1 94 ? -29.439 -11.267 32.591 1.00 53.53 94 SER A O 1
ATOM 719 N N . MET A 1 95 ? -28.372 -9.340 32.156 1.00 51.62 95 MET A N 1
ATOM 720 C CA . MET A 1 95 ? -28.173 -8.922 33.543 1.00 51.62 95 MET A CA 1
ATOM 721 C C . MET A 1 95 ? -29.164 -7.807 33.871 1.00 51.62 95 MET A C 1
ATOM 723 O O . MET A 1 95 ? -28.801 -6.637 33.881 1.00 51.62 95 MET A O 1
ATOM 727 N N . GLY A 1 96 ? -30.423 -8.176 34.118 1.00 55.06 96 GLY A N 1
ATOM 728 C CA . GLY A 1 96 ? -31.533 -7.259 34.393 1.00 55.06 96 GLY A CA 1
ATOM 729 C C . GLY A 1 96 ? -31.318 -6.309 35.579 1.00 55.06 96 GLY A C 1
ATOM 730 O O . GLY A 1 96 ? -31.917 -6.483 36.639 1.00 55.06 96 GLY A O 1
ATOM 731 N N . PHE A 1 97 ? -30.534 -5.252 35.385 1.00 56.78 97 PHE A N 1
ATOM 732 C CA . PHE A 1 97 ? -30.551 -4.063 36.226 1.00 56.78 97 PHE A CA 1
ATOM 733 C C . PHE A 1 97 ? -31.739 -3.203 35.800 1.00 56.78 97 PHE A C 1
ATOM 735 O O . PHE A 1 97 ? -31.626 -2.244 35.037 1.00 56.78 97 PHE A O 1
ATOM 742 N N . GLY A 1 98 ? -32.913 -3.604 36.291 1.00 43.97 98 GLY A N 1
ATOM 743 C CA . GLY A 1 98 ? -34.080 -2.740 36.345 1.00 43.97 98 GLY A CA 1
ATOM 744 C C . GLY A 1 98 ? -33.746 -1.483 37.143 1.00 43.97 98 GLY A C 1
ATOM 745 O O . GLY A 1 98 ? -33.157 -1.559 38.221 1.00 43.97 98 GLY A O 1
ATOM 746 N N . SER A 1 99 ? -34.104 -0.334 36.577 1.00 48.88 99 SER A N 1
ATOM 747 C CA . SER A 1 99 ? -34.015 0.968 37.224 1.00 48.88 99 SER A CA 1
ATOM 748 C C . SER A 1 99 ? -34.678 0.952 38.603 1.00 48.88 99 SER A C 1
ATOM 750 O O . SER A 1 99 ? -35.858 0.616 38.718 1.00 48.88 99 SER A O 1
ATOM 752 N N . ILE A 1 100 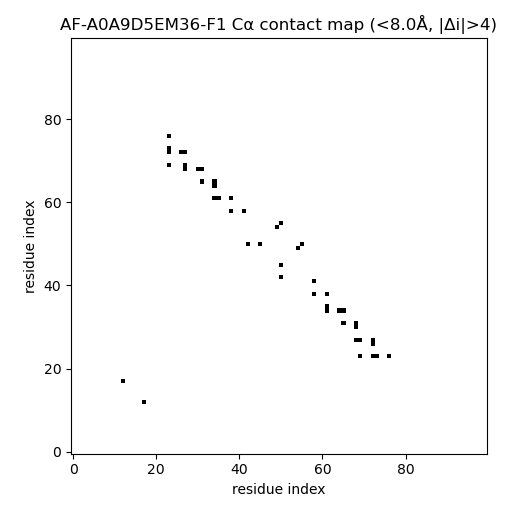? -33.928 1.382 39.615 1.00 47.62 100 ILE A N 1
ATOM 753 C CA . ILE A 1 100 ? -34.435 2.003 40.843 1.00 47.62 100 ILE A CA 1
ATOM 754 C C . ILE A 1 100 ? -33.467 3.105 41.250 1.00 47.62 100 ILE A C 1
ATOM 756 O O . ILE A 1 100 ? -32.243 2.852 41.179 1.00 47.62 100 ILE A O 1
#

Solvent-accessible surface area (backbone atoms only — not comparable to full-atom values): 5958 Å² total; per-residue (Å²): 133,82,80,74,75,74,97,58,84,75,79,74,60,52,75,68,54,46,52,49,50,50,53,36,49,57,54,35,54,66,75,31,44,66,53,53,50,51,51,49,53,56,56,70,73,44,54,93,89,50,54,62,64,75,49,44,54,56,54,49,51,47,53,50,51,45,51,52,49,43,55,49,49,50,50,53,53,53,52,53,55,52,55,57,52,52,59,54,49,54,54,52,69,72,53,78,78,70,90,127

Nearest PDB structures (foldseek):
  6lqo-assembly3_J  TM=5.022E-01  e=3.697E+00  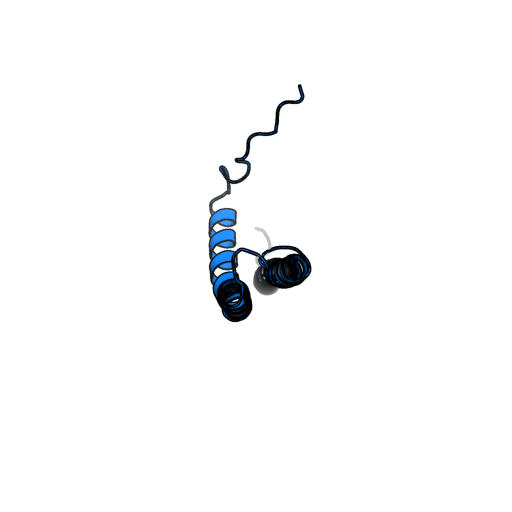human gammaherpesvirus 4
  6lqo-assembly6_L  TM=5.501E-01  e=4.756E+00  human gammaherpesvirus 4

Radius of gyration: 21.79 Å; Cα contacts (8 Å, |Δi|>4): 23; chains: 1; bounding box: 51×42×62 Å

Secondary structure (DSSP, 8-state):
---PPPS-TTTT--HHHHHHHHHHHHHHHHHTHHHHHHHHHHHHT--TTTSSSHHHHHHHHHHHHHHHHHHHHHHHHHHHHHHHHHHHHHHHHHS-----

pLDDT: mean 78.69, std 17.95, range [43.97, 97.75]

Mean predicted aligned error: 12.29 Å